Protein AF-B6TDV1-F1 (afdb_monomer)

Radius of gyration: 31.31 Å; Cα contacts (8 Å, |Δi|>4): 76; chains: 1; bounding box: 78×56×42 Å

Secondary structure (DSSP, 8-state):
-THHHHHHHHHHHHHHHHHHHHHHGGG----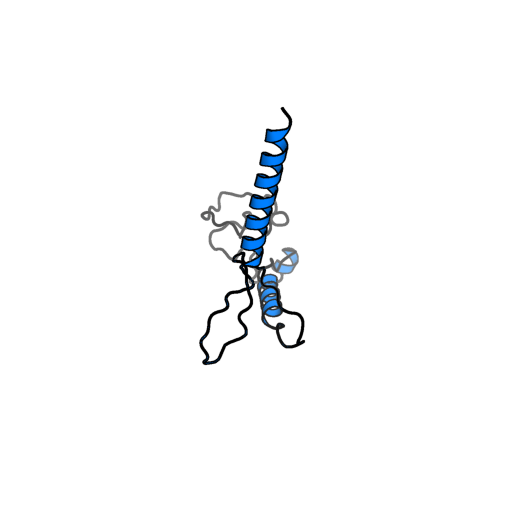------------B-SSTT-B---S-------HHHHHHHHHHHHHS-S-S-HHHHTTSTT--S--STT--TTS-TT--SPP-TT----S-GGGS-----

pLDDT: mean 71.56, std 13.95, range [44.09, 89.75]

Sequence (129 aa):
MGRLGTATTLVALAACLLYCSASSATLAYAGAAPTDLGALRPTCDGTLGQCAVGSDEEQEVGGSDAFLRRALAQRQPTNRYISYAALRADQVPCNQRGRSYYSNCASQKPANPYRRGCSAITRCARNTN

Mean predicted aligned error: 20.45 Å

Solvent-accessible surface area (backbone atoms only — not comparable to full-atom values): 8602 Å² total; per-residue (Å²): 134,72,70,62,60,60,52,52,54,51,52,51,51,51,51,50,52,53,53,51,51,60,68,51,54,82,77,63,87,79,75,92,80,92,82,82,89,76,98,79,76,80,77,56,62,94,55,92,87,54,60,78,74,76,89,77,78,98,72,89,90,64,64,64,64,57,49,50,52,52,57,51,58,71,68,45,52,78,47,89,46,65,76,67,41,61,74,40,92,87,57,55,62,47,88,55,84,69,50,40,78,38,37,57,60,74,59,91,65,84,71,48,64,87,62,66,82,38,95,46,76,93,70,40,77,75,47,31,83

Structure (mmCIF, N/CA/C/O backbone):
data_AF-B6TDV1-F1
#
_entry.id   AF-B6TDV1-F1
#
loop_
_atom_site.group_PDB
_atom_site.id
_atom_site.type_symbol
_atom_site.label_atom_id
_atom_site.label_alt_id
_atom_site.label_comp_id
_atom_site.label_asym_id
_atom_site.label_entity_id
_atom_site.label_seq_id
_atom_site.pdbx_PDB_ins_code
_atom_site.Cartn_x
_atom_site.Cartn_y
_atom_site.Cartn_z
_atom_site.occupancy
_atom_site.B_iso_or_equiv
_atom_site.auth_seq_id
_atom_site.auth_comp_id
_atom_site.auth_asym_id
_atom_site.auth_atom_id
_atom_site.pdbx_PDB_model_num
ATOM 1 N N . MET A 1 1 ? -70.041 44.509 -20.153 1.00 56.75 1 MET A N 1
ATOM 2 C CA . MET A 1 1 ? -68.814 43.699 -20.349 1.00 56.75 1 MET A CA 1
ATOM 3 C C . MET A 1 1 ? -68.365 42.912 -19.100 1.00 56.75 1 MET A C 1
ATOM 5 O O . MET A 1 1 ? -67.388 42.189 -19.188 1.00 56.75 1 MET A O 1
ATOM 9 N N . GLY A 1 2 ? -69.087 42.941 -17.965 1.00 61.50 2 GLY A N 1
ATOM 10 C CA . GLY A 1 2 ? -68.660 42.272 -16.715 1.00 61.50 2 GLY A CA 1
ATOM 11 C C . GLY A 1 2 ? -69.080 40.806 -16.507 1.00 61.50 2 GLY A C 1
ATOM 12 O O . GLY A 1 2 ? -68.737 40.228 -15.485 1.00 61.50 2 GLY A O 1
ATOM 13 N N . ARG A 1 3 ? -69.817 40.182 -17.439 1.00 63.28 3 ARG A N 1
ATOM 14 C CA . ARG A 1 3 ? -70.338 38.808 -17.257 1.00 63.28 3 ARG A CA 1
ATOM 15 C C . ARG A 1 3 ? -69.322 37.695 -17.547 1.00 63.28 3 ARG A C 1
ATOM 17 O O . ARG A 1 3 ? -69.486 36.587 -17.056 1.00 63.28 3 ARG A O 1
ATOM 24 N N . LEU A 1 4 ? -68.267 37.984 -18.313 1.00 63.62 4 LEU A N 1
ATOM 25 C CA . LEU A 1 4 ? -67.222 37.000 -18.633 1.00 63.62 4 LEU A CA 1
ATOM 26 C C . LEU A 1 4 ? -66.281 36.746 -17.442 1.00 63.62 4 LEU A C 1
ATOM 28 O O . LEU A 1 4 ? -65.815 35.626 -17.274 1.00 63.62 4 LEU A O 1
ATOM 32 N N . GLY A 1 5 ? -66.062 37.745 -16.579 1.00 72.12 5 GLY A N 1
ATOM 33 C CA . GLY A 1 5 ? -65.174 37.613 -15.417 1.00 72.12 5 GLY A CA 1
ATOM 34 C C . GLY A 1 5 ? -65.736 36.720 -14.310 1.00 72.12 5 GLY A C 1
ATOM 35 O O . GLY A 1 5 ? -64.996 35.956 -13.704 1.00 72.12 5 GLY A O 1
ATOM 36 N N . THR A 1 6 ? -67.051 36.752 -14.073 1.00 76.81 6 THR A N 1
ATOM 37 C CA . THR A 1 6 ? -67.679 35.854 -13.088 1.00 76.81 6 THR A CA 1
ATOM 38 C C . THR A 1 6 ? -67.706 34.409 -13.580 1.00 76.81 6 THR A C 1
ATOM 40 O O . THR A 1 6 ? -67.632 33.487 -12.779 1.00 76.81 6 THR A O 1
ATOM 43 N N . ALA A 1 7 ? -67.784 34.192 -14.897 1.00 77.19 7 ALA A N 1
ATOM 44 C CA . ALA A 1 7 ? -67.715 32.850 -15.466 1.00 77.19 7 ALA A CA 1
ATOM 45 C C . ALA A 1 7 ? -66.310 32.244 -15.313 1.00 77.19 7 ALA A C 1
ATOM 47 O O . ALA A 1 7 ? -66.191 31.085 -14.924 1.00 77.19 7 ALA A O 1
ATOM 48 N N . THR A 1 8 ? -65.242 33.015 -15.547 1.00 79.94 8 THR A N 1
ATOM 49 C CA . THR A 1 8 ? -63.869 32.502 -15.412 1.00 79.94 8 THR A CA 1
ATOM 50 C C . THR A 1 8 ? -63.484 32.221 -13.961 1.00 79.94 8 THR A C 1
ATOM 52 O O . THR A 1 8 ? -62.837 31.208 -13.702 1.00 79.94 8 THR A O 1
ATOM 55 N N . THR A 1 9 ? -63.916 33.045 -12.999 1.00 80.38 9 THR A N 1
ATOM 56 C CA . THR A 1 9 ? -63.659 32.783 -11.572 1.00 80.38 9 THR A CA 1
ATOM 57 C C . THR A 1 9 ? -64.425 31.567 -11.058 1.00 80.38 9 THR A C 1
ATOM 59 O O . THR A 1 9 ? -63.860 30.775 -10.304 1.00 80.38 9 THR A O 1
ATOM 62 N N . LEU A 1 10 ? -65.672 31.362 -11.502 1.00 84.31 10 LEU A N 1
ATOM 63 C CA . LEU A 1 10 ? -66.446 30.162 -11.170 1.00 84.31 10 LEU A CA 1
ATOM 64 C C . LEU A 1 10 ? -65.819 28.892 -11.761 1.00 84.31 10 LEU A C 1
ATOM 66 O O . LEU A 1 10 ? -65.723 27.886 -11.062 1.00 84.31 10 LEU A O 1
ATOM 70 N N . VAL A 1 11 ? -65.334 28.939 -13.008 1.00 87.75 11 VAL A N 1
ATOM 71 C CA . VAL A 1 11 ? -64.622 27.807 -13.629 1.00 87.75 11 VAL A CA 1
ATOM 72 C C . VAL A 1 11 ? -63.309 27.510 -12.897 1.00 87.75 11 VAL A C 1
ATOM 74 O O . VAL A 1 11 ? -63.006 26.346 -12.644 1.00 87.75 11 VAL A O 1
ATOM 77 N N . ALA A 1 12 ? -62.555 28.537 -12.493 1.00 86.88 12 ALA A N 1
ATOM 78 C CA . ALA A 1 12 ? -61.314 28.361 -11.740 1.00 86.88 12 ALA A CA 1
ATOM 79 C C . ALA A 1 12 ? -61.550 27.752 -10.343 1.00 86.88 12 ALA A C 1
ATOM 81 O O . ALA A 1 12 ? -60.819 26.848 -9.938 1.00 86.88 12 ALA A O 1
ATOM 82 N N . LEU A 1 13 ? -62.593 28.187 -9.625 1.00 89.50 13 LEU A N 1
ATOM 83 C CA . LEU A 1 13 ? -62.982 27.592 -8.339 1.00 89.50 13 LEU A CA 1
ATOM 84 C C . LEU A 1 13 ? -63.451 26.140 -8.495 1.00 89.50 13 LEU A C 1
ATOM 86 O O . LEU A 1 13 ? -63.053 25.290 -7.701 1.00 89.50 13 LEU A O 1
ATOM 90 N N . ALA A 1 14 ? -64.239 25.835 -9.530 1.00 89.75 14 ALA A N 1
ATOM 91 C CA . ALA A 1 14 ? -64.679 24.471 -9.818 1.00 89.75 14 ALA A CA 1
ATOM 92 C C . ALA A 1 14 ? -63.496 23.541 -10.144 1.00 89.75 14 ALA A C 1
ATOM 94 O O . ALA A 1 14 ? -63.430 22.426 -9.627 1.00 89.75 14 ALA A O 1
ATOM 95 N N . ALA A 1 15 ? -62.528 24.013 -10.936 1.00 88.06 15 ALA A N 1
ATOM 96 C CA . ALA A 1 15 ? -61.306 23.269 -11.230 1.00 88.06 15 ALA A CA 1
ATOM 97 C C . ALA A 1 15 ? -60.457 23.034 -9.968 1.00 88.06 15 ALA A C 1
ATOM 99 O O . ALA A 1 15 ? -59.950 21.932 -9.772 1.00 88.06 15 ALA A O 1
ATOM 100 N N . CYS A 1 16 ? -60.351 24.030 -9.082 1.00 87.81 16 CYS A N 1
ATOM 101 C CA . CYS A 1 16 ? -59.627 23.908 -7.816 1.00 87.81 16 CYS A CA 1
ATOM 102 C C . CYS A 1 16 ? -60.287 22.888 -6.867 1.00 87.81 16 CYS A C 1
ATOM 104 O O . CYS A 1 16 ? -59.6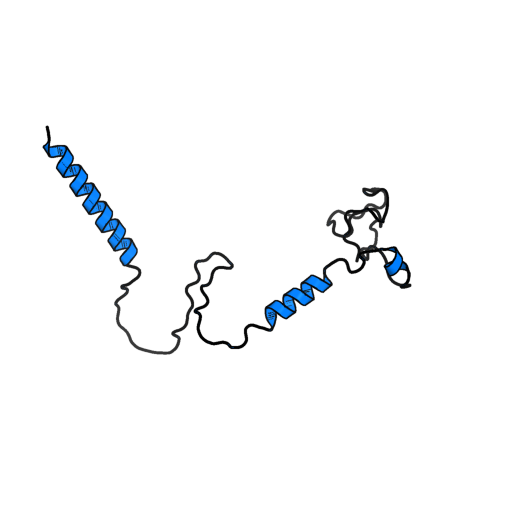02 22.053 -6.283 1.00 87.81 16 CYS A O 1
ATOM 106 N N . LEU A 1 17 ? -61.623 22.879 -6.772 1.00 84.56 17 LEU A N 1
ATOM 107 C CA . LEU A 1 17 ? -62.372 21.896 -5.975 1.00 84.56 17 LEU A CA 1
ATOM 108 C C . LEU A 1 17 ? -62.253 20.466 -6.533 1.00 84.56 17 LEU A C 1
ATOM 110 O O . LEU A 1 17 ? -62.121 19.511 -5.763 1.00 84.56 17 LEU A O 1
ATOM 114 N N . LEU A 1 18 ? -62.242 20.304 -7.860 1.00 82.94 18 LEU A N 1
ATOM 115 C CA . LEU A 1 18 ? -61.967 19.014 -8.505 1.00 82.94 18 LEU A CA 1
ATOM 116 C C . LEU A 1 18 ? -60.535 18.535 -8.230 1.00 82.94 18 LEU A C 1
ATOM 118 O O . LEU A 1 18 ? -60.324 17.362 -7.932 1.00 82.94 18 LEU A O 1
ATOM 122 N N . TYR A 1 19 ? -59.555 19.441 -8.253 1.00 81.69 19 TYR A N 1
ATOM 123 C CA . TYR A 1 19 ? -58.167 19.095 -7.943 1.00 81.69 19 TYR A CA 1
ATOM 124 C C . TYR A 1 19 ? -57.978 18.729 -6.462 1.00 81.69 19 TYR A C 1
ATOM 126 O O . TYR A 1 19 ? -57.285 17.765 -6.142 1.00 81.69 19 TYR A O 1
ATOM 134 N N . CYS A 1 20 ? -58.635 19.443 -5.542 1.00 79.69 20 CYS A N 1
ATOM 135 C CA . CYS A 1 20 ? -58.589 19.120 -4.115 1.00 79.69 20 CYS A CA 1
ATOM 136 C C . CYS A 1 20 ? -59.292 17.796 -3.790 1.00 79.69 20 CYS A C 1
ATOM 138 O O . CYS A 1 20 ? -58.766 17.022 -2.995 1.00 79.69 20 CYS A O 1
ATOM 140 N N . SER A 1 21 ? -60.430 17.493 -4.423 1.00 75.88 21 SER A N 1
ATOM 141 C CA . SER A 1 21 ? -61.114 16.206 -4.215 1.00 75.88 21 SER A CA 1
ATOM 142 C C . SER A 1 21 ? -60.322 15.018 -4.769 1.00 75.88 21 SER A C 1
ATOM 144 O O . SER A 1 21 ? -60.328 13.961 -4.144 1.00 75.88 21 SER A O 1
ATOM 146 N N . ALA A 1 22 ? -59.555 15.193 -5.853 1.00 65.56 22 ALA A N 1
ATOM 147 C CA . ALA A 1 22 ? -58.619 14.172 -6.331 1.00 65.56 22 ALA A CA 1
ATOM 148 C C . ALA A 1 22 ? -57.466 13.921 -5.339 1.00 65.56 22 ALA A C 1
ATOM 150 O O . ALA A 1 22 ? -57.079 12.774 -5.127 1.00 65.56 22 ALA A O 1
ATOM 151 N N . SER A 1 23 ? -56.970 14.968 -4.670 1.00 63.03 23 SER A N 1
ATOM 152 C CA . SER A 1 23 ? -55.954 14.840 -3.614 1.00 63.03 23 SER A CA 1
ATOM 153 C C . SER A 1 23 ? -56.503 14.222 -2.321 1.00 63.03 23 SER A C 1
ATOM 155 O O . SER A 1 23 ? -55.758 13.579 -1.591 1.00 63.03 23 SER A O 1
ATOM 157 N N . SER A 1 24 ? -57.799 14.385 -2.031 1.00 59.16 24 SER A N 1
ATOM 158 C CA . SER A 1 24 ? -58.468 13.740 -0.888 1.00 59.16 24 SER A CA 1
ATOM 159 C C . SER A 1 24 ? -58.928 12.304 -1.175 1.00 59.16 24 SER A C 1
ATOM 161 O O . SER A 1 24 ? -59.197 11.553 -0.239 1.00 59.16 24 SER A O 1
ATOM 163 N N . ALA A 1 25 ? -58.996 11.889 -2.445 1.00 53.50 25 ALA A N 1
ATOM 164 C CA . ALA A 1 25 ? -59.455 10.556 -2.842 1.00 53.50 25 ALA A CA 1
ATOM 165 C C . ALA A 1 25 ? -58.477 9.421 -2.483 1.00 53.50 25 ALA A C 1
ATOM 167 O O . ALA A 1 25 ? -58.844 8.250 -2.562 1.00 53.50 25 ALA A O 1
ATOM 168 N N . THR A 1 26 ? -57.264 9.731 -2.016 1.00 52.06 26 THR A N 1
ATOM 169 C CA . THR A 1 26 ? -56.366 8.731 -1.414 1.00 52.06 26 THR A CA 1
ATOM 170 C C . THR A 1 26 ? -56.772 8.338 0.013 1.00 52.06 26 THR A C 1
ATOM 172 O O . THR A 1 26 ? -56.254 7.354 0.532 1.00 52.06 26 THR A O 1
ATOM 175 N N . LEU A 1 27 ? -57.756 9.017 0.621 1.00 49.84 27 LEU A N 1
ATOM 176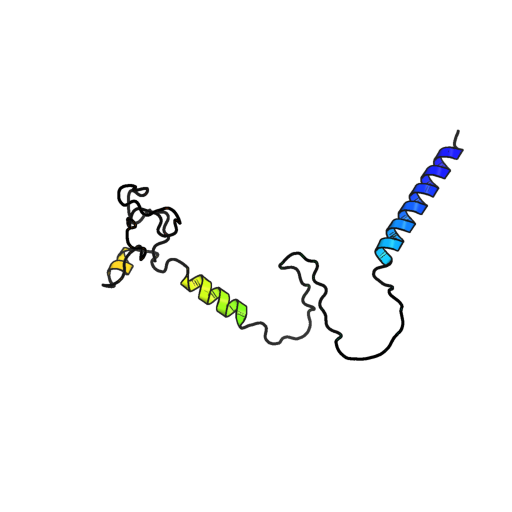 C CA . LEU A 1 27 ? -58.316 8.701 1.942 1.00 49.84 27 LEU A CA 1
ATOM 177 C C . LEU A 1 27 ? -59.769 8.183 1.893 1.00 49.84 27 LEU A C 1
ATOM 179 O O . LEU A 1 27 ? -60.542 8.442 2.805 1.00 49.84 27 LEU A O 1
ATOM 183 N N . ALA A 1 28 ? -60.195 7.455 0.856 1.00 46.88 28 ALA A N 1
ATOM 184 C CA . ALA A 1 28 ? -61.517 6.809 0.889 1.00 46.88 28 ALA A CA 1
ATOM 185 C C . ALA A 1 28 ? -61.671 5.660 -0.122 1.00 46.88 28 ALA A C 1
ATOM 187 O O . ALA A 1 28 ? -62.615 5.653 -0.910 1.00 46.88 28 ALA A O 1
ATOM 188 N N . TYR A 1 29 ? -60.797 4.647 -0.097 1.00 45.84 29 TYR A N 1
ATOM 189 C CA . TYR A 1 29 ? -61.175 3.345 -0.664 1.00 45.84 29 TYR A CA 1
ATOM 190 C C . TYR A 1 29 ? -62.033 2.596 0.363 1.00 45.84 29 TYR A C 1
ATOM 192 O O . TYR A 1 29 ? -61.572 1.747 1.122 1.00 45.84 29 TYR A O 1
ATOM 200 N N . ALA A 1 30 ? -63.301 3.001 0.424 1.00 44.09 30 ALA A N 1
ATOM 201 C CA . ALA A 1 30 ? -64.382 2.200 0.962 1.00 44.09 30 ALA A CA 1
ATOM 202 C C . ALA A 1 30 ? -64.611 1.023 0.008 1.00 44.09 30 ALA A C 1
ATOM 204 O O . ALA A 1 30 ? -64.828 1.228 -1.184 1.00 44.09 30 ALA A O 1
ATOM 205 N N . GLY A 1 31 ? -64.578 -0.207 0.513 1.00 46.34 31 GLY A N 1
ATOM 206 C CA . GLY A 1 31 ? -64.862 -1.358 -0.337 1.00 46.34 31 GLY A CA 1
ATOM 207 C C . GLY A 1 31 ? -64.593 -2.692 0.330 1.00 46.34 31 GLY A C 1
ATOM 208 O O . GLY A 1 31 ? -63.620 -3.353 0.009 1.00 46.34 31 GLY A O 1
ATOM 209 N N . ALA A 1 32 ? -65.461 -3.039 1.278 1.00 48.53 32 ALA A N 1
ATOM 210 C CA . ALA A 1 32 ? -65.995 -4.382 1.498 1.00 48.53 32 ALA A CA 1
ATOM 211 C C . ALA A 1 32 ? -65.150 -5.594 1.039 1.00 48.53 32 ALA A C 1
ATOM 213 O O . ALA A 1 32 ? -65.190 -5.963 -0.129 1.00 48.53 32 ALA A O 1
ATOM 214 N N . ALA A 1 33 ? -64.519 -6.289 1.988 1.00 47.59 33 ALA A N 1
ATOM 215 C CA . ALA A 1 33 ? -64.685 -7.734 2.220 1.00 47.59 33 ALA A CA 1
ATOM 216 C C . ALA A 1 33 ? -63.709 -8.191 3.328 1.00 47.59 33 ALA A C 1
ATOM 218 O O . ALA A 1 33 ? -62.549 -7.781 3.315 1.00 47.59 33 ALA A O 1
ATOM 219 N N . PRO A 1 34 ? -64.156 -8.995 4.309 1.00 47.16 34 PRO A N 1
ATOM 220 C CA . PRO A 1 34 ? -63.352 -9.386 5.462 1.00 47.16 34 PRO A CA 1
ATOM 221 C C . PRO A 1 34 ? -62.576 -10.670 5.162 1.00 47.16 34 PRO A C 1
ATOM 223 O O . PRO A 1 34 ? -63.180 -11.590 4.630 1.00 47.16 34 PRO A O 1
ATOM 226 N N . THR A 1 35 ? -61.291 -10.731 5.532 1.00 52.09 35 THR A N 1
ATOM 227 C CA . THR A 1 35 ? -60.566 -11.920 6.042 1.00 52.09 35 THR A CA 1
ATOM 228 C C . THR A 1 35 ? -59.051 -11.684 6.002 1.00 52.09 35 THR A C 1
ATOM 230 O O . THR A 1 35 ? -58.513 -11.293 4.973 1.00 52.09 35 THR A O 1
ATOM 233 N N . ASP A 1 36 ? -58.401 -11.999 7.123 1.00 49.09 36 ASP A N 1
ATOM 234 C CA . ASP A 1 36 ? -57.017 -12.477 7.248 1.00 49.09 36 ASP A CA 1
ATOM 235 C C . ASP A 1 36 ? -55.811 -11.514 7.118 1.00 49.09 36 ASP A C 1
ATOM 237 O O . ASP A 1 36 ? -55.391 -11.098 6.046 1.00 49.09 36 ASP A O 1
ATOM 241 N N . LEU A 1 37 ? -55.195 -11.276 8.290 1.00 44.84 37 LEU A N 1
ATOM 242 C CA . LEU A 1 37 ? -53.748 -11.218 8.573 1.00 44.84 37 LEU A CA 1
ATOM 243 C C . LEU A 1 37 ? -52.854 -10.350 7.659 1.00 44.84 37 LEU A C 1
ATOM 245 O O . LEU A 1 37 ? -52.371 -10.802 6.626 1.00 44.84 37 LEU A O 1
ATOM 249 N N . GLY A 1 38 ? -52.471 -9.153 8.130 1.00 48.31 38 GLY A N 1
ATOM 250 C CA . GLY A 1 38 ? -51.294 -8.461 7.567 1.00 48.31 38 GLY A CA 1
ATOM 251 C C . GLY A 1 38 ? -51.199 -6.941 7.727 1.00 48.31 38 GLY A C 1
ATOM 252 O O . GLY A 1 38 ? -50.469 -6.305 6.968 1.00 48.31 38 GLY A O 1
ATOM 253 N N . ALA A 1 39 ? -51.926 -6.331 8.667 1.00 47.94 39 ALA A N 1
ATOM 254 C CA . ALA A 1 39 ? -51.944 -4.880 8.859 1.00 47.94 39 ALA A CA 1
ATOM 255 C C . ALA A 1 39 ? -50.663 -4.349 9.534 1.00 47.94 39 ALA A C 1
ATOM 257 O O . ALA A 1 39 ? -50.678 -4.042 10.716 1.00 47.94 39 ALA A O 1
ATOM 258 N N . LEU A 1 40 ? -49.567 -4.238 8.779 1.00 55.00 40 LEU A N 1
ATOM 259 C CA . LEU A 1 40 ? -48.446 -3.317 9.030 1.00 55.00 40 LEU A CA 1
ATOM 260 C C . LEU A 1 40 ? -47.555 -3.291 7.779 1.00 55.00 40 LEU A C 1
ATOM 262 O O . LEU A 1 40 ? -46.541 -3.980 7.688 1.00 55.00 40 LEU A O 1
ATOM 266 N N . ARG A 1 41 ? -47.957 -2.521 6.762 1.00 61.97 41 ARG A N 1
ATOM 267 C CA . ARG A 1 41 ? -47.111 -2.259 5.590 1.00 61.97 41 ARG A CA 1
ATOM 268 C C . ARG A 1 41 ? -46.765 -0.767 5.571 1.00 61.97 41 ARG A C 1
ATOM 270 O O . ARG A 1 41 ? -47.652 0.030 5.272 1.00 61.97 41 ARG A O 1
ATOM 277 N N . PRO A 1 42 ? -45.528 -0.370 5.925 1.00 60.62 42 PRO A N 1
ATOM 278 C CA . PRO A 1 42 ? -45.125 1.031 5.890 1.00 60.62 42 PRO A CA 1
ATOM 279 C C . PRO A 1 42 ? -45.198 1.558 4.452 1.00 60.62 42 PRO A C 1
ATOM 281 O O . PRO A 1 42 ? -44.720 0.920 3.511 1.00 60.62 42 PRO A O 1
ATOM 284 N N . THR A 1 43 ? -45.831 2.717 4.287 1.00 63.44 43 THR A N 1
ATOM 285 C CA . THR A 1 43 ? -45.903 3.463 3.028 1.00 63.44 43 THR A CA 1
ATOM 286 C C . THR A 1 43 ? -44.527 4.062 2.739 1.00 63.44 43 THR A C 1
ATOM 288 O O . THR A 1 43 ? -44.127 5.038 3.370 1.00 63.44 43 THR A O 1
ATOM 291 N N . CYS A 1 44 ? -43.777 3.458 1.821 1.00 66.94 44 CYS A N 1
ATOM 292 C CA . CYS A 1 44 ? -42.535 4.029 1.308 1.00 66.94 44 CYS A CA 1
ATOM 293 C C . CYS A 1 44 ? -42.795 4.574 -0.098 1.00 66.94 44 CYS A C 1
ATOM 295 O O . CYS A 1 44 ? -43.081 3.799 -1.014 1.00 66.94 44 CYS A O 1
ATOM 297 N N . ASP A 1 45 ? -42.680 5.891 -0.272 1.00 71.81 45 ASP A N 1
ATOM 298 C CA . ASP A 1 45 ? -42.603 6.504 -1.597 1.00 71.81 45 ASP A CA 1
ATOM 299 C C . ASP A 1 45 ? -41.272 6.085 -2.229 1.00 71.81 45 ASP A C 1
ATOM 301 O O . ASP A 1 45 ? -40.234 6.138 -1.574 1.00 71.81 45 ASP A O 1
ATOM 305 N N . GLY A 1 46 ? -41.302 5.605 -3.477 1.00 66.00 46 GLY A N 1
ATOM 306 C CA . GLY A 1 46 ? -40.251 4.822 -4.156 1.00 66.00 46 GLY A CA 1
ATOM 307 C C . GLY A 1 46 ? -38.847 5.438 -4.316 1.00 66.00 46 GLY A C 1
ATOM 308 O O . GLY A 1 46 ? -38.067 4.964 -5.140 1.00 66.00 46 GLY A O 1
ATOM 309 N N . THR A 1 47 ? -38.487 6.466 -3.553 1.00 68.12 47 THR A N 1
ATOM 310 C CA . THR A 1 47 ? -37.118 6.953 -3.384 1.00 68.12 47 THR A CA 1
ATOM 311 C C . THR A 1 47 ? -36.404 6.162 -2.287 1.00 68.12 47 THR A C 1
ATOM 313 O O . THR A 1 47 ? -36.809 6.183 -1.122 1.00 68.12 47 THR A O 1
ATOM 316 N N . LEU A 1 48 ? -35.320 5.466 -2.648 1.00 68.06 48 LEU A N 1
ATOM 317 C CA . LEU A 1 48 ? -34.484 4.726 -1.698 1.00 68.06 48 LEU A CA 1
ATOM 318 C C . LEU A 1 48 ? -34.042 5.644 -0.545 1.00 68.06 48 LEU A C 1
ATOM 320 O O . LEU A 1 48 ? -33.316 6.609 -0.770 1.00 68.06 48 LEU A O 1
ATOM 324 N N . GLY A 1 49 ? -34.461 5.316 0.679 1.00 68.19 49 GLY A N 1
ATOM 325 C CA . GLY A 1 49 ? -34.018 5.989 1.905 1.00 68.19 49 GLY A CA 1
ATOM 326 C C . GLY A 1 49 ? -35.083 6.776 2.671 1.00 68.19 49 GLY A C 1
ATOM 327 O O . GLY A 1 49 ? -34.773 7.233 3.765 1.00 68.19 49 GLY A O 1
ATOM 328 N N . GLN A 1 50 ? -36.317 6.892 2.167 1.00 64.88 50 GLN A N 1
ATOM 329 C CA . GLN A 1 50 ? -37.378 7.674 2.818 1.00 64.88 50 GLN A CA 1
ATOM 330 C C . GLN A 1 50 ? -38.604 6.807 3.160 1.00 64.88 50 GLN A C 1
ATOM 332 O O . GLN A 1 50 ? -39.666 6.935 2.562 1.00 64.88 50 GLN A O 1
ATOM 337 N N . CYS A 1 51 ? -38.461 5.903 4.130 1.00 71.56 51 CYS A N 1
ATOM 338 C CA . CYS A 1 51 ? -39.612 5.282 4.793 1.00 71.56 51 CYS A CA 1
ATOM 339 C C . CYS A 1 51 ? -39.780 5.956 6.156 1.00 71.56 51 CYS A C 1
ATOM 341 O O . CYS A 1 51 ? -38.842 5.959 6.955 1.00 71.56 51 CYS A O 1
ATOM 343 N N . ALA A 1 52 ? -40.954 6.530 6.423 1.00 64.00 52 ALA A N 1
ATOM 344 C CA . ALA A 1 52 ? -41.281 7.062 7.740 1.00 64.00 52 ALA A CA 1
ATOM 345 C C . ALA A 1 52 ? -41.410 5.890 8.724 1.00 64.00 52 ALA A C 1
ATOM 347 O O . ALA A 1 52 ? -42.398 5.157 8.714 1.00 64.00 52 ALA A O 1
ATOM 348 N N . VAL A 1 53 ? -40.373 5.676 9.533 1.00 66.62 53 VAL A N 1
ATOM 349 C CA . VAL A 1 53 ? -40.423 4.767 10.678 1.00 66.62 53 VAL A CA 1
ATOM 350 C C . VAL A 1 53 ? -41.292 5.454 11.724 1.00 66.62 53 VAL A C 1
ATOM 352 O O . VAL A 1 53 ? -40.910 6.500 12.247 1.00 66.62 53 VAL A O 1
ATOM 355 N N . GLY A 1 54 ? -42.486 4.908 11.959 1.00 57.66 54 GLY A N 1
ATOM 356 C CA . GLY A 1 54 ? -43.355 5.344 13.045 1.00 57.66 54 GLY A CA 1
ATOM 357 C C . GLY A 1 54 ? -42.592 5.245 14.359 1.00 57.66 54 GLY A C 1
ATOM 358 O O . GLY A 1 54 ? -42.088 4.180 14.707 1.00 57.66 54 GLY A O 1
ATOM 359 N N . SER A 1 55 ? -42.446 6.384 15.028 1.00 53.62 55 SER A N 1
ATOM 360 C CA . SER A 1 55 ? -41.975 6.476 16.400 1.00 53.62 55 SER A CA 1
ATOM 361 C C . SER A 1 55 ? -43.018 5.822 17.285 1.00 53.62 55 SER A C 1
ATOM 363 O O . SER A 1 55 ? -44.122 6.344 17.344 1.00 53.62 55 SER A O 1
ATOM 365 N N . ASP A 1 56 ? -42.687 4.670 17.846 1.00 53.16 56 ASP A N 1
ATOM 366 C CA . ASP A 1 56 ? -43.060 4.153 19.163 1.00 53.16 56 ASP A CA 1
ATOM 367 C C . ASP A 1 56 ? -42.503 2.718 19.185 1.00 53.16 56 ASP A C 1
ATOM 369 O O . ASP A 1 56 ? -42.627 2.001 18.198 1.00 53.16 56 ASP A O 1
ATOM 373 N N . GLU A 1 57 ? -41.851 2.322 20.277 1.00 51.75 57 GLU A N 1
ATOM 374 C CA . GLU A 1 57 ? -41.151 1.037 20.498 1.00 51.75 57 GLU A CA 1
ATOM 375 C C . GLU A 1 57 ? -39.627 1.054 20.264 1.00 51.75 57 GLU A C 1
ATOM 377 O O . GLU A 1 57 ? -39.053 0.744 19.219 1.00 51.75 57 GLU A O 1
ATOM 382 N N . GLU A 1 58 ? -38.962 1.416 21.358 1.00 46.25 58 GLU A N 1
ATOM 383 C CA . GLU A 1 58 ? -37.550 1.267 21.666 1.00 46.25 58 GLU A CA 1
ATOM 384 C C . GLU A 1 58 ? -37.136 -0.219 21.654 1.00 46.25 58 GLU A C 1
ATOM 386 O O . GLU A 1 58 ? -36.939 -0.815 22.708 1.00 46.25 58 GLU A O 1
ATOM 391 N N . GLN A 1 59 ? -36.981 -0.865 20.494 1.00 46.81 59 GLN A N 1
ATOM 392 C CA . GLN A 1 59 ? -36.376 -2.202 20.477 1.00 46.81 59 GLN A CA 1
ATOM 393 C C . GLN A 1 59 ? -35.682 -2.543 19.147 1.00 46.81 59 GLN A C 1
ATOM 395 O O . GLN A 1 59 ? -36.293 -2.709 18.100 1.00 46.81 59 GLN A O 1
ATOM 400 N N . GLU A 1 60 ? -34.357 -2.698 19.223 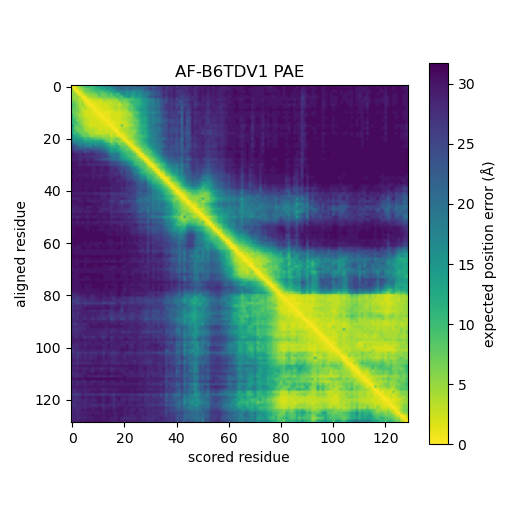1.00 50.84 60 GLU A N 1
ATOM 401 C CA . GLU A 1 60 ? -33.608 -3.656 18.395 1.00 50.84 60 GLU A CA 1
ATOM 402 C C . GLU A 1 60 ? -33.367 -3.347 16.897 1.00 50.84 60 GLU A C 1
ATOM 404 O O . GLU A 1 60 ? -33.270 -4.248 16.070 1.00 50.84 60 GLU A O 1
ATOM 409 N N . VAL A 1 61 ? -33.100 -2.087 16.529 1.00 51.19 61 VAL A N 1
ATOM 410 C CA . VAL A 1 61 ? -32.467 -1.744 15.227 1.00 51.19 61 VAL A CA 1
ATOM 411 C C . VAL A 1 61 ? -31.024 -1.264 15.447 1.00 51.19 61 VAL A C 1
ATOM 413 O O . VAL A 1 61 ? -30.633 -0.164 15.073 1.00 51.19 61 VAL A O 1
ATOM 416 N N . GLY A 1 62 ? -30.214 -2.072 16.143 1.00 50.56 62 GLY A N 1
ATOM 417 C CA . GLY A 1 62 ? -28.856 -1.691 16.578 1.00 50.56 62 GLY A CA 1
ATOM 418 C C . GLY A 1 62 ? -27.696 -2.493 15.973 1.00 50.56 62 GLY A C 1
ATOM 419 O O . GLY A 1 62 ? -26.536 -2.140 16.176 1.00 50.56 62 GLY A O 1
ATOM 420 N N . GLY A 1 63 ? -27.971 -3.578 15.241 1.00 59.59 63 GLY A N 1
ATOM 421 C CA . GLY A 1 63 ? -26.927 -4.499 14.765 1.00 59.59 63 GLY A CA 1
ATOM 422 C C . GLY A 1 63 ? -26.324 -4.143 13.402 1.00 59.59 63 GLY A C 1
ATOM 423 O O . GLY A 1 63 ? -25.115 -4.278 13.196 1.00 59.59 63 GLY A O 1
ATOM 424 N N . SER A 1 64 ? -27.146 -3.673 12.462 1.00 67.50 64 SER A N 1
ATOM 425 C CA . SER A 1 64 ? -26.735 -3.470 11.067 1.00 67.50 64 SER A CA 1
ATOM 426 C C . SER A 1 64 ? -25.890 -2.210 10.875 1.00 67.50 64 SER A C 1
ATOM 428 O O . SER A 1 64 ? -24.861 -2.282 10.212 1.00 67.50 64 SER A O 1
ATOM 430 N N . ASP A 1 65 ? -26.241 -1.080 11.497 1.00 72.62 65 ASP A N 1
ATOM 431 C CA . ASP A 1 65 ? -25.4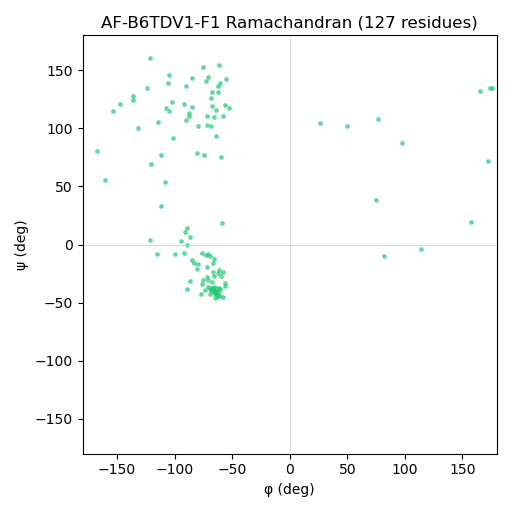52 0.157 11.383 1.00 72.62 65 ASP A CA 1
ATOM 432 C C . ASP A 1 65 ? -24.076 0.016 12.059 1.00 72.62 65 ASP A C 1
ATOM 434 O O . ASP A 1 65 ? -23.048 0.403 11.501 1.00 72.62 65 ASP A O 1
ATOM 438 N N . ALA A 1 66 ? -24.012 -0.653 13.216 1.00 75.75 66 ALA A N 1
ATOM 439 C CA . ALA A 1 66 ? -22.745 -0.988 13.867 1.00 75.75 66 ALA A CA 1
ATOM 440 C C . ALA A 1 66 ? -21.868 -1.904 12.990 1.00 75.75 66 ALA A C 1
ATOM 442 O O . ALA A 1 66 ? -20.653 -1.693 12.884 1.00 75.75 66 ALA A O 1
ATOM 443 N N . PHE A 1 67 ? -22.477 -2.891 12.321 1.00 77.06 67 PHE A N 1
ATOM 444 C CA . PHE A 1 67 ? -21.789 -3.757 11.363 1.00 77.06 67 PHE A CA 1
ATOM 445 C C . PHE A 1 67 ? -21.292 -2.977 10.137 1.00 77.06 67 PHE A C 1
ATOM 447 O O . PHE A 1 67 ? -20.125 -3.112 9.764 1.00 77.06 67 PHE A O 1
ATOM 454 N N . LEU A 1 68 ? -22.124 -2.111 9.549 1.00 78.88 68 LEU A N 1
ATOM 455 C CA . LEU A 1 68 ? -21.762 -1.277 8.400 1.00 78.88 68 LEU A CA 1
ATOM 456 C C . LEU A 1 68 ? -20.634 -0.299 8.745 1.00 78.88 68 LEU A C 1
ATOM 458 O O . LEU A 1 68 ? -19.660 -0.213 7.998 1.00 78.88 68 LEU A O 1
ATOM 462 N N . ARG A 1 69 ? -20.687 0.378 9.898 1.00 76.69 69 ARG A N 1
ATOM 463 C CA . ARG A 1 69 ? -19.607 1.268 10.361 1.00 76.69 69 ARG A CA 1
ATOM 464 C C . ARG A 1 69 ? -18.293 0.521 10.554 1.00 76.69 69 ARG A C 1
ATOM 466 O O . ARG A 1 69 ? -17.256 1.001 10.102 1.00 76.69 69 ARG A O 1
ATOM 473 N N . ARG A 1 70 ? -18.321 -0.669 11.167 1.00 74.44 70 ARG A N 1
ATOM 474 C CA . ARG A 1 70 ? -17.129 -1.519 11.318 1.00 74.44 70 ARG A CA 1
ATOM 475 C C . ARG A 1 70 ? -16.579 -1.964 9.960 1.00 74.44 70 ARG A C 1
ATOM 477 O O . ARG A 1 70 ? -15.375 -1.868 9.739 1.00 74.44 70 ARG A O 1
ATOM 484 N N . ALA A 1 71 ? -17.445 -2.393 9.045 1.00 74.75 71 ALA A N 1
ATOM 485 C CA . ALA A 1 71 ? -17.057 -2.806 7.699 1.00 74.75 71 ALA A CA 1
ATOM 486 C C . ALA A 1 71 ? -16.462 -1.646 6.877 1.00 74.75 71 ALA A C 1
ATOM 488 O O . ALA A 1 71 ? -15.505 -1.840 6.130 1.00 74.75 71 ALA A O 1
ATOM 489 N N . LEU A 1 72 ? -16.984 -0.425 7.028 1.00 72.38 72 LEU A N 1
ATOM 490 C CA . LEU A 1 72 ? -16.448 0.772 6.374 1.00 72.38 72 LEU A CA 1
ATOM 491 C C . LEU A 1 72 ? -15.129 1.235 7.003 1.00 72.38 72 LEU A C 1
ATOM 493 O O . LEU A 1 72 ? -14.216 1.609 6.270 1.00 72.38 72 LEU A O 1
ATOM 497 N N . ALA A 1 73 ? -14.994 1.160 8.329 1.00 67.50 73 ALA A N 1
ATOM 498 C CA . ALA A 1 73 ? -13.746 1.469 9.027 1.00 67.50 73 ALA A CA 1
ATOM 499 C C . ALA A 1 73 ? -12.605 0.536 8.589 1.00 67.50 73 ALA A C 1
ATOM 501 O O . ALA A 1 73 ? -11.483 0.991 8.393 1.00 67.50 73 ALA A O 1
ATOM 502 N N . GLN A 1 74 ? -12.898 -0.744 8.343 1.00 64.75 74 GLN A N 1
ATOM 503 C CA . GLN A 1 74 ? -11.928 -1.698 7.788 1.00 64.75 74 GLN A CA 1
ATOM 504 C C . GLN A 1 74 ? -11.513 -1.385 6.341 1.00 64.75 74 GLN A C 1
ATOM 506 O O . GLN A 1 74 ? -10.438 -1.799 5.918 1.00 64.75 74 GLN A O 1
ATOM 511 N N . ARG A 1 75 ? -12.343 -0.665 5.571 1.00 61.50 75 ARG A N 1
ATOM 512 C CA . ARG A 1 75 ? -12.023 -0.236 4.195 1.00 61.50 75 ARG A CA 1
ATOM 513 C C . ARG A 1 75 ? -11.227 1.065 4.134 1.00 61.50 75 ARG A C 1
ATOM 515 O O . ARG A 1 75 ? -10.736 1.413 3.059 1.00 61.50 75 ARG A O 1
ATOM 522 N N . GLN A 1 76 ? -11.132 1.812 5.233 1.00 63.50 76 GLN A N 1
ATOM 523 C CA . GLN A 1 76 ? -10.290 3.002 5.272 1.00 63.50 76 GLN A CA 1
ATOM 524 C C . GLN A 1 76 ? -8.814 2.588 5.269 1.00 63.50 76 GLN A C 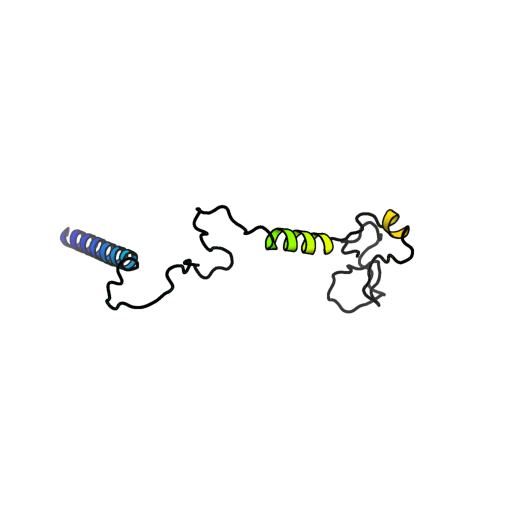1
ATOM 526 O O . GLN A 1 76 ? -8.468 1.574 5.875 1.00 63.50 76 GLN A O 1
ATOM 531 N N . PRO A 1 77 ? -7.935 3.356 4.599 1.00 64.94 77 PRO A N 1
ATOM 532 C CA . PRO A 1 77 ? -6.513 3.048 4.549 1.00 64.94 77 PRO A CA 1
ATOM 533 C C . PRO A 1 77 ? -5.965 2.998 5.977 1.00 64.94 77 PRO A C 1
ATOM 535 O O . PRO A 1 77 ? -5.881 4.022 6.660 1.00 64.94 77 PRO A O 1
ATOM 538 N N . THR A 1 78 ? -5.600 1.799 6.433 1.00 61.78 78 THR A N 1
ATOM 539 C CA . THR A 1 78 ? -5.196 1.551 7.828 1.00 61.78 78 THR A CA 1
ATOM 540 C C . THR A 1 78 ? -3.878 2.246 8.182 1.00 61.78 78 THR A C 1
ATOM 542 O O . THR A 1 78 ? -3.560 2.468 9.350 1.00 61.78 78 THR A O 1
ATOM 545 N N . ASN A 1 79 ? -3.136 2.674 7.160 1.00 64.81 79 ASN A N 1
ATOM 546 C CA . ASN A 1 79 ? -1.791 3.206 7.267 1.00 64.81 79 ASN A CA 1
ATOM 547 C C . ASN A 1 79 ? -1.742 4.703 6.928 1.00 64.81 79 ASN A C 1
ATOM 549 O O . ASN A 1 79 ? -1.267 5.126 5.870 1.00 64.81 79 ASN A O 1
ATOM 553 N N . ARG A 1 80 ? -2.186 5.546 7.873 1.00 68.44 80 ARG A N 1
ATOM 554 C CA . ARG A 1 80 ? -2.069 7.018 7.770 1.00 68.44 80 ARG A CA 1
ATOM 555 C C . ARG A 1 80 ? -0.619 7.489 7.616 1.00 68.44 80 ARG A C 1
ATOM 557 O O . ARG A 1 80 ? -0.383 8.558 7.054 1.00 68.44 80 ARG A O 1
ATOM 564 N N . TYR A 1 81 ? 0.353 6.693 8.058 1.00 82.31 81 TYR A N 1
ATOM 565 C CA . TYR A 1 81 ? 1.779 6.953 7.877 1.00 82.31 81 TYR A CA 1
ATOM 566 C C . TYR A 1 81 ? 2.496 5.673 7.456 1.00 82.31 81 TYR A C 1
ATOM 568 O O . TYR A 1 81 ? 2.457 4.664 8.155 1.00 82.31 81 TYR A O 1
ATOM 576 N N . ILE A 1 82 ? 3.190 5.739 6.321 1.00 82.31 82 ILE A N 1
ATOM 577 C CA . ILE A 1 82 ? 3.942 4.603 5.769 1.00 82.31 82 ILE A CA 1
ATOM 578 C C . ILE A 1 82 ? 5.118 4.224 6.683 1.00 82.31 82 ILE A C 1
ATOM 580 O O . ILE A 1 82 ? 5.505 3.064 6.727 1.00 82.31 82 ILE A O 1
ATOM 584 N N . SER A 1 83 ? 5.652 5.177 7.453 1.00 87.06 83 SER A N 1
ATOM 585 C CA . SER A 1 83 ? 6.754 4.945 8.395 1.00 87.06 83 SER A CA 1
ATOM 586 C C . SER A 1 83 ? 6.425 3.881 9.443 1.00 87.06 83 SER A C 1
ATOM 588 O O . SER A 1 83 ? 7.236 2.994 9.675 1.00 87.06 83 SER A O 1
ATOM 590 N N . TYR A 1 84 ? 5.233 3.929 10.042 1.00 86.75 84 TYR A N 1
ATOM 591 C CA . TYR A 1 84 ? 4.807 2.915 11.011 1.00 86.75 84 TYR A CA 1
ATOM 592 C C . TYR A 1 84 ? 4.397 1.607 10.334 1.00 86.75 84 TYR A C 1
ATOM 594 O O . TYR A 1 84 ? 4.643 0.533 10.874 1.00 86.75 84 TYR A O 1
ATOM 602 N N . ALA A 1 85 ? 3.815 1.692 9.135 1.00 84.06 85 ALA A N 1
ATOM 603 C CA . ALA A 1 85 ? 3.453 0.525 8.337 1.00 84.06 85 ALA A CA 1
ATOM 604 C C . ALA A 1 85 ? 4.687 -0.329 7.989 1.00 84.06 85 ALA A C 1
ATOM 606 O O . ALA A 1 85 ? 4.629 -1.550 8.073 1.00 84.06 85 ALA A O 1
ATOM 607 N N . ALA A 1 86 ? 5.820 0.315 7.693 1.00 86.62 86 ALA A N 1
ATOM 608 C CA . ALA A 1 86 ? 7.085 -0.338 7.357 1.00 86.62 86 ALA A CA 1
ATOM 609 C C . ALA A 1 86 ? 7.722 -1.136 8.513 1.00 86.62 86 ALA A C 1
ATOM 611 O O . ALA A 1 86 ? 8.641 -1.912 8.269 1.00 86.62 86 ALA A O 1
ATOM 612 N N . LEU A 1 87 ? 7.249 -0.975 9.757 1.00 89.69 87 LEU A N 1
ATOM 613 C CA . LEU A 1 87 ? 7.693 -1.802 10.889 1.00 89.69 87 LEU A CA 1
ATOM 614 C C . LEU A 1 87 ? 7.152 -3.238 10.808 1.00 89.69 87 LEU A C 1
ATOM 616 O O . LEU A 1 87 ? 7.681 -4.133 11.463 1.00 89.69 87 LEU A O 1
ATOM 620 N N . ARG A 1 88 ? 6.090 -3.466 10.028 1.00 88.31 88 ARG A N 1
ATOM 621 C CA . ARG A 1 88 ? 5.524 -4.795 9.783 1.00 88.31 88 ARG A CA 1
ATOM 622 C C . ARG A 1 88 ? 6.171 -5.377 8.531 1.00 88.31 88 ARG A C 1
ATOM 624 O O . ARG A 1 88 ? 6.037 -4.797 7.457 1.00 88.31 88 ARG A O 1
ATOM 631 N N . ALA A 1 89 ? 6.824 -6.531 8.666 1.00 89.44 89 ALA A N 1
ATOM 632 C CA . ALA A 1 89 ? 7.584 -7.159 7.581 1.00 89.44 89 ALA A CA 1
ATOM 633 C C . ALA A 1 89 ? 6.748 -7.406 6.308 1.00 89.44 89 ALA A C 1
ATOM 635 O O . ALA A 1 89 ? 7.244 -7.215 5.201 1.00 89.44 89 ALA A O 1
ATOM 636 N N . ASP A 1 90 ? 5.468 -7.753 6.465 1.00 88.25 90 ASP A N 1
ATOM 637 C CA . ASP A 1 90 ? 4.587 -8.141 5.354 1.00 88.25 90 ASP A CA 1
ATOM 638 C C . ASP A 1 90 ? 3.741 -6.987 4.785 1.00 88.25 90 ASP A C 1
ATOM 640 O O . ASP A 1 90 ? 2.896 -7.191 3.909 1.00 88.25 90 ASP A O 1
ATOM 644 N N . GLN A 1 91 ? 3.918 -5.759 5.282 1.00 85.69 91 GLN A N 1
ATOM 645 C CA . GLN A 1 91 ? 3.063 -4.639 4.901 1.00 85.69 91 GLN A CA 1
ATOM 646 C C . GLN A 1 91 ? 3.584 -3.940 3.644 1.00 85.69 91 GLN A C 1
ATOM 648 O O . GLN A 1 91 ? 4.599 -3.244 3.660 1.00 85.69 91 GLN A O 1
ATOM 653 N N . VAL A 1 92 ? 2.823 -4.046 2.555 1.00 85.81 92 VAL A N 1
ATOM 654 C CA . VAL A 1 92 ? 3.098 -3.316 1.311 1.00 85.81 92 VAL A CA 1
ATOM 655 C C . VAL A 1 92 ? 2.125 -2.137 1.139 1.00 85.81 92 VAL A C 1
ATOM 657 O O . VAL A 1 92 ? 0.956 -2.247 1.513 1.00 85.81 92 VAL A O 1
ATOM 660 N N . PRO A 1 93 ? 2.548 -0.998 0.549 1.00 84.00 93 PRO A N 1
ATOM 661 C CA . PRO A 1 93 ? 1.657 0.149 0.326 1.00 84.00 93 PRO A CA 1
ATOM 662 C C . PRO A 1 93 ? 0.475 -0.144 -0.610 1.00 84.00 93 PRO A C 1
ATOM 664 O O . PRO A 1 93 ? -0.536 0.550 -0.565 1.00 84.00 93 PRO A O 1
ATOM 667 N N . CYS A 1 94 ? 0.598 -1.140 -1.487 1.00 84.06 94 CYS A N 1
ATOM 668 C CA . CYS A 1 94 ? -0.447 -1.548 -2.417 1.00 84.06 94 CYS A CA 1
ATOM 669 C C . CYS A 1 94 ? -0.366 -3.062 -2.652 1.00 84.06 94 CYS A C 1
ATOM 671 O O . CYS A 1 94 ? 0.640 -3.559 -3.147 1.00 84.06 94 CYS A O 1
ATOM 673 N N . ASN A 1 95 ? -1.443 -3.784 -2.342 1.00 83.75 95 ASN A N 1
ATOM 674 C CA . ASN A 1 95 ? -1.551 -5.251 -2.459 1.00 83.75 95 ASN A CA 1
ATOM 675 C C . ASN A 1 95 ? -1.993 -5.666 -3.873 1.00 83.75 95 ASN A C 1
ATOM 677 O O . ASN A 1 95 ? -2.262 -6.839 -4.122 1.00 83.75 95 ASN A O 1
ATOM 681 N N . GLN A 1 96 ? -2.093 -4.719 -4.812 1.00 86.38 96 GLN A N 1
ATOM 682 C CA . GLN A 1 96 ? -2.401 -5.017 -6.207 1.00 86.38 96 GLN A CA 1
ATOM 683 C C . GLN A 1 96 ? -1.117 -5.324 -6.976 1.00 86.38 96 GLN A C 1
ATOM 685 O O . GLN A 1 96 ? -0.293 -4.442 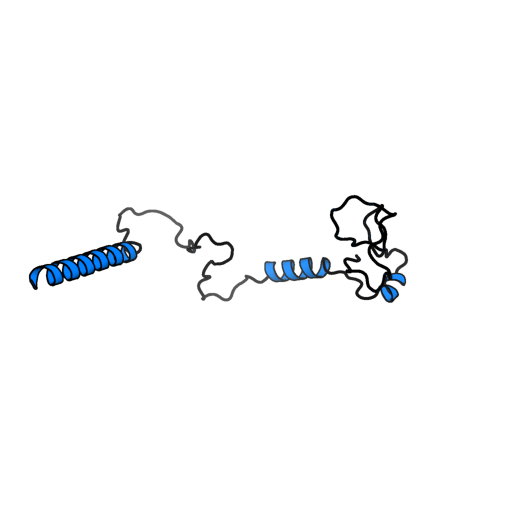-7.227 1.00 86.38 96 GLN A O 1
ATOM 690 N N . ARG A 1 97 ? -0.955 -6.591 -7.365 1.00 87.06 97 ARG A N 1
ATOM 691 C CA . ARG A 1 97 ? 0.215 -7.062 -8.116 1.00 87.06 97 ARG A CA 1
ATOM 692 C C . ARG A 1 97 ? 0.332 -6.330 -9.459 1.00 87.06 97 ARG A C 1
ATOM 694 O O . ARG A 1 97 ? -0.662 -6.084 -10.134 1.00 87.06 97 ARG A O 1
ATOM 701 N N . GLY A 1 98 ? 1.559 -5.972 -9.838 1.00 86.50 98 GLY A N 1
ATOM 702 C CA . GLY A 1 98 ? 1.870 -5.289 -11.102 1.00 86.50 98 GLY A CA 1
ATOM 703 C C . GLY A 1 98 ? 1.664 -3.769 -11.099 1.00 86.50 98 GLY A C 1
ATOM 704 O O . GLY A 1 98 ? 2.109 -3.094 -12.028 1.00 86.50 98 GLY A O 1
ATOM 705 N N . ARG A 1 99 ? 1.039 -3.194 -10.064 1.00 86.50 99 ARG A N 1
ATOM 706 C CA . ARG A 1 99 ? 0.878 -1.741 -9.941 1.00 86.50 99 ARG A CA 1
ATOM 707 C C . ARG A 1 99 ? 2.114 -1.093 -9.312 1.00 86.50 99 ARG A C 1
ATOM 709 O O . ARG A 1 99 ? 2.715 -1.639 -8.393 1.00 86.50 99 ARG A O 1
ATOM 716 N N . SER A 1 100 ? 2.477 0.106 -9.771 1.00 86.88 100 SER A N 1
ATOM 717 C CA . SER A 1 100 ? 3.516 0.899 -9.113 1.00 86.88 100 SER A CA 1
ATOM 718 C C . SER A 1 100 ? 3.007 1.469 -7.785 1.00 86.88 100 SER A C 1
ATOM 720 O O . SER A 1 100 ? 1.881 1.965 -7.704 1.00 86.88 100 SER A O 1
ATOM 722 N N . TYR A 1 101 ? 3.864 1.481 -6.761 1.00 86.94 101 TYR A N 1
ATOM 723 C CA . TYR A 1 101 ? 3.557 2.109 -5.466 1.00 86.94 101 TYR A CA 1
ATOM 724 C C . TYR A 1 101 ? 3.307 3.621 -5.580 1.00 86.94 101 TYR A C 1
ATOM 726 O O . TYR A 1 101 ? 2.627 4.212 -4.752 1.00 86.94 101 TYR A O 1
ATOM 734 N N . TYR A 1 102 ? 3.806 4.246 -6.647 1.00 85.00 102 TYR A N 1
ATOM 735 C CA . TYR A 1 102 ? 3.662 5.673 -6.948 1.00 85.00 102 TYR A CA 1
ATOM 736 C C . TYR A 1 102 ? 2.405 6.001 -7.771 1.00 85.00 102 TYR A C 1
ATOM 738 O O . TYR A 1 102 ? 2.295 7.078 -8.361 1.00 85.00 102 TYR A O 1
ATOM 746 N N . SER A 1 103 ? 1.467 5.066 -7.869 1.00 83.81 103 SER A N 1
ATOM 747 C CA . SER A 1 103 ? 0.176 5.274 -8.518 1.00 83.81 103 SER A CA 1
ATOM 748 C C . SER A 1 103 ? -0.955 5.013 -7.528 1.00 83.81 103 SER A C 1
ATOM 750 O O . SER A 1 103 ? -0.758 4.391 -6.487 1.00 83.81 103 SER A O 1
ATOM 752 N N . ASN A 1 104 ? -2.149 5.526 -7.826 1.00 81.25 104 ASN A N 1
ATOM 753 C CA . ASN A 1 104 ? -3.311 5.326 -6.967 1.00 81.25 104 ASN A CA 1
ATOM 754 C C . ASN A 1 104 ? -3.683 3.828 -6.921 1.00 81.25 104 ASN A C 1
ATOM 756 O O . ASN A 1 104 ? -4.099 3.267 -7.940 1.00 81.25 104 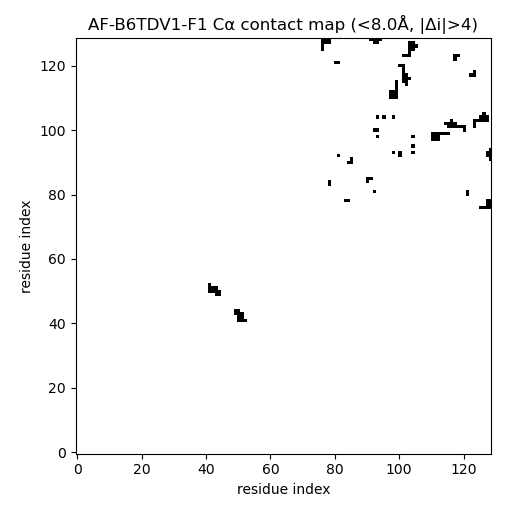ASN A O 1
ATOM 760 N N . CYS A 1 105 ? -3.574 3.197 -5.743 1.00 79.88 105 CYS A N 1
ATOM 761 C CA . CYS A 1 105 ? -3.907 1.782 -5.559 1.00 79.88 105 CYS A CA 1
ATOM 762 C C . CYS A 1 105 ? -5.412 1.491 -5.667 1.00 79.88 105 CYS A C 1
ATOM 764 O O . CYS A 1 105 ? -5.769 0.327 -5.767 1.00 79.88 105 CYS A O 1
ATOM 766 N N . ALA A 1 106 ? -6.301 2.487 -5.710 1.00 78.06 106 ALA A N 1
ATOM 767 C CA . ALA A 1 106 ? -7.734 2.289 -5.962 1.00 78.06 106 ALA A CA 1
ATOM 768 C C . ALA A 1 106 ? -8.124 2.380 -7.446 1.00 78.06 106 ALA A C 1
ATOM 770 O O . ALA A 1 106 ? -9.277 2.149 -7.799 1.00 78.06 106 ALA A O 1
ATOM 771 N N . SER A 1 107 ? -7.195 2.766 -8.325 1.00 80.19 107 SER A N 1
ATOM 772 C CA . SER A 1 107 ? -7.494 2.965 -9.745 1.00 80.19 107 SER A CA 1
ATOM 773 C C . SER A 1 107 ? -7.954 1.661 -10.407 1.00 80.19 107 SER A C 1
ATOM 775 O O . SER A 1 107 ? -7.325 0.625 -10.230 1.00 80.19 107 SER A O 1
ATOM 777 N N . GLN A 1 108 ? -8.996 1.690 -11.235 1.00 81.88 108 GLN A N 1
ATOM 778 C CA . GLN A 1 108 ? -9.414 0.515 -12.022 1.00 81.88 108 GLN A CA 1
ATOM 779 C C . GLN A 1 108 ? -8.747 0.457 -13.408 1.00 81.88 108 GLN A C 1
ATOM 781 O O . GLN A 1 108 ? -9.139 -0.317 -14.274 1.00 81.88 108 GLN A O 1
ATOM 786 N N . LYS A 1 109 ? -7.738 1.304 -13.645 1.00 83.69 109 LYS A N 1
ATOM 787 C CA . LYS A 1 109 ? -6.984 1.338 -14.906 1.00 83.69 109 LYS A CA 1
ATOM 788 C C . LYS A 1 109 ? -6.001 0.159 -14.997 1.00 83.69 109 LYS A C 1
ATOM 790 O O . LYS A 1 109 ? -5.503 -0.280 -13.955 1.00 83.69 109 LYS A O 1
ATOM 795 N N . PRO A 1 110 ? -5.660 -0.301 -16.219 1.00 85.50 110 PRO A N 1
ATOM 796 C CA . PRO A 1 110 ? -4.658 -1.345 -16.415 1.00 85.50 110 PRO A CA 1
ATOM 797 C C . PRO A 1 110 ? -3.327 -0.971 -15.758 1.00 85.50 110 PRO A C 1
ATOM 799 O O . PRO A 1 110 ? -2.911 0.194 -15.761 1.00 85.50 110 PRO A O 1
ATOM 802 N N . ALA A 1 111 ? -2.662 -1.969 -15.178 1.00 84.38 111 ALA A N 1
ATOM 803 C CA . ALA A 1 111 ? -1.400 -1.779 -14.484 1.00 84.38 111 ALA A CA 1
ATOM 804 C C . ALA A 1 111 ? -0.288 -1.400 -15.477 1.00 84.38 111 ALA A C 1
ATOM 806 O O . ALA A 1 111 ? 0.028 -2.153 -16.393 1.00 84.38 111 ALA A O 1
ATOM 807 N N . ASN A 1 112 ? 0.309 -0.220 -15.292 1.00 86.56 112 ASN A N 1
ATOM 808 C CA . ASN A 1 112 ? 1.440 0.250 -16.088 1.00 86.56 112 ASN A CA 1
ATOM 809 C C . ASN A 1 112 ? 2.541 0.788 -15.153 1.00 86.56 112 ASN A C 1
ATOM 811 O O . ASN A 1 112 ? 2.428 1.925 -14.683 1.00 86.56 112 ASN A O 1
ATOM 815 N N . PRO A 1 113 ? 3.602 0.004 -14.879 1.00 85.12 113 PRO A N 1
ATOM 816 C CA . PRO A 1 113 ? 4.689 0.403 -13.979 1.00 85.12 113 PRO A CA 1
ATOM 817 C C . PRO A 1 113 ? 5.440 1.671 -14.410 1.00 85.12 113 PRO A C 1
ATOM 819 O O . PRO A 1 113 ? 5.980 2.387 -13.565 1.00 85.12 113 PRO A O 1
ATOM 822 N N . TYR A 1 114 ? 5.461 1.967 -15.712 1.00 86.88 114 TYR A N 1
ATOM 823 C CA . TYR A 1 114 ? 6.174 3.115 -16.273 1.00 86.88 114 TYR A CA 1
ATOM 824 C C . TYR A 1 114 ? 5.410 4.432 -16.108 1.00 86.88 114 TYR A C 1
ATOM 826 O O . TYR A 1 114 ? 6.006 5.505 -16.186 1.00 86.88 114 TYR A O 1
ATOM 834 N N . ARG A 1 115 ? 4.104 4.385 -15.819 1.00 83.44 115 ARG A N 1
ATOM 835 C CA . ARG A 1 115 ? 3.311 5.581 -15.514 1.00 83.44 115 ARG A CA 1
ATOM 836 C C . ARG A 1 115 ? 3.342 5.867 -14.013 1.00 83.44 115 ARG A C 1
ATOM 838 O O . ARG A 1 115 ? 2.691 5.188 -13.220 1.00 83.44 115 ARG A O 1
ATOM 845 N N . ARG A 1 116 ? 4.080 6.910 -13.626 1.00 79.44 116 ARG A N 1
ATOM 846 C CA . ARG A 1 116 ? 4.161 7.413 -12.245 1.00 79.44 116 ARG A CA 1
ATOM 847 C C . ARG A 1 116 ? 3.404 8.739 -12.168 1.00 79.44 116 ARG A C 1
ATOM 849 O O . ARG A 1 116 ? 3.754 9.679 -12.867 1.00 79.44 116 ARG A O 1
ATOM 856 N N . GLY A 1 117 ? 2.334 8.799 -11.374 1.00 80.94 117 GLY A N 1
ATOM 857 C CA . GLY A 1 117 ? 1.531 10.020 -11.177 1.00 80.94 117 GLY A CA 1
ATOM 858 C C . GLY A 1 117 ? 1.865 10.767 -9.884 1.00 80.94 117 GLY A C 1
ATOM 859 O O . GLY A 1 117 ? 1.368 11.863 -9.656 1.00 80.94 117 GLY A O 1
ATOM 860 N N . CYS A 1 118 ? 2.687 10.163 -9.026 1.00 86.19 118 CYS A N 1
ATOM 861 C CA . CYS A 1 118 ? 3.057 10.677 -7.719 1.00 86.19 118 CYS A CA 1
ATOM 862 C C . CYS A 1 118 ? 4.579 10.794 -7.594 1.00 86.19 118 CYS A C 1
ATOM 864 O O . CYS A 1 118 ? 5.303 9.860 -7.939 1.00 86.19 118 CYS A O 1
ATOM 866 N N . SER A 1 119 ? 5.060 11.923 -7.068 1.00 87.94 119 SER A N 1
ATOM 867 C CA . SER A 1 119 ? 6.494 12.193 -6.890 1.00 87.94 119 SER A CA 1
ATOM 868 C C . SER A 1 119 ? 7.062 11.670 -5.570 1.00 87.94 119 SER A C 1
ATOM 870 O O . SER A 1 119 ? 8.226 11.291 -5.511 1.00 87.94 119 SER A O 1
ATOM 872 N N . ALA A 1 120 ? 6.258 11.630 -4.505 1.00 87.75 120 ALA A N 1
ATOM 873 C CA . ALA A 1 120 ? 6.686 11.159 -3.191 1.00 87.75 120 ALA A CA 1
ATOM 874 C C . ALA A 1 120 ? 5.623 10.245 -2.594 1.00 87.75 120 ALA A C 1
ATOM 876 O O . ALA A 1 120 ? 4.470 10.654 -2.476 1.00 87.75 120 ALA A O 1
ATOM 877 N N . ILE A 1 121 ? 6.017 9.044 -2.165 1.00 83.75 121 ILE A N 1
ATOM 878 C CA . ILE A 1 121 ? 5.085 8.016 -1.677 1.00 83.75 121 ILE A CA 1
ATOM 879 C C . ILE A 1 121 ? 4.211 8.511 -0.511 1.00 83.75 121 ILE A C 1
ATOM 881 O O . ILE A 1 121 ? 3.028 8.196 -0.418 1.00 83.75 121 ILE A O 1
ATOM 885 N N . THR A 1 122 ? 4.759 9.393 0.325 1.00 85.62 122 THR A N 1
ATOM 886 C CA . THR A 1 122 ? 4.060 10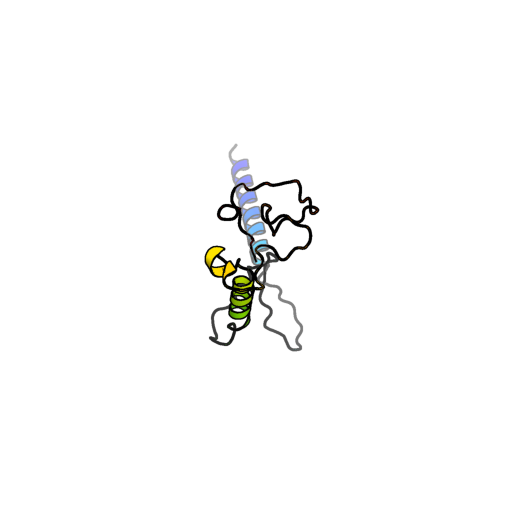.035 1.444 1.00 85.62 122 THR A CA 1
ATOM 887 C C . THR A 1 122 ? 3.046 11.097 1.011 1.00 85.62 122 THR A C 1
ATOM 889 O O . THR A 1 122 ? 2.281 11.574 1.835 1.00 85.62 122 THR A O 1
ATOM 892 N N . ARG A 1 123 ? 2.982 11.505 -0.256 1.00 81.31 123 ARG A N 1
ATOM 893 C CA . ARG A 1 123 ? 2.072 12.565 -0.736 1.00 81.31 123 ARG A CA 1
ATOM 894 C C . ARG A 1 123 ? 1.117 12.099 -1.826 1.00 81.31 123 ARG A C 1
ATOM 896 O O . ARG A 1 123 ? 0.378 12.914 -2.367 1.00 81.31 123 ARG A O 1
ATOM 903 N N . CYS A 1 124 ? 1.132 10.816 -2.177 1.00 80.38 124 CYS A N 1
ATOM 904 C CA . CYS A 1 124 ? 0.201 10.300 -3.173 1.00 80.38 124 CYS A CA 1
ATOM 905 C C . CYS A 1 124 ? -1.242 10.485 -2.690 1.00 80.38 124 CYS A C 1
ATOM 907 O O . CYS A 1 124 ? -1.484 10.537 -1.488 1.00 80.38 124 CYS A O 1
ATOM 909 N N . ALA A 1 125 ? -2.208 10.567 -3.606 1.00 64.75 125 ALA A N 1
ATOM 910 C CA . ALA A 1 125 ? -3.619 10.449 -3.248 1.00 64.75 125 ALA A CA 1
ATOM 911 C C . ALA A 1 125 ? -3.838 9.027 -2.697 1.00 64.75 125 ALA A C 1
ATOM 913 O O . ALA A 1 125 ? -3.929 8.064 -3.460 1.00 64.75 125 ALA A O 1
ATOM 914 N N . ARG A 1 126 ? -3.737 8.878 -1.370 1.00 63.72 126 ARG A N 1
ATOM 915 C CA . ARG A 1 126 ? -3.515 7.585 -0.715 1.00 63.72 126 ARG A CA 1
ATOM 916 C C . ARG A 1 126 ? -4.824 6.813 -0.618 1.00 63.72 126 ARG A C 1
ATOM 918 O O . ARG A 1 126 ? -5.620 7.037 0.284 1.00 63.72 126 ARG A O 1
ATOM 925 N N . ASN A 1 127 ? -4.996 5.850 -1.509 1.00 63.78 127 ASN A N 1
ATOM 926 C CA . ASN A 1 127 ? -5.520 4.565 -1.082 1.00 63.78 127 ASN A CA 1
ATOM 927 C C . ASN A 1 127 ? -4.297 3.651 -0.994 1.00 63.78 127 ASN A C 1
ATOM 929 O O . ASN A 1 127 ? -3.811 3.177 -2.013 1.00 63.78 127 ASN A O 1
ATOM 933 N N . THR A 1 128 ? -3.686 3.571 0.181 1.00 65.06 128 THR A N 1
ATOM 934 C CA . THR A 1 128 ? -2.683 2.550 0.501 1.00 65.06 128 THR A CA 1
ATOM 935 C C . THR A 1 128 ? -3.369 1.554 1.419 1.00 65.06 128 THR A C 1
ATOM 937 O O . THR A 1 128 ? -4.138 1.997 2.272 1.00 65.06 128 THR A O 1
ATOM 940 N N . ASN A 1 129 ? -3.133 0.254 1.244 1.00 58.91 129 ASN A N 1
ATOM 941 C CA . ASN A 1 129 ? -3.775 -0.757 2.099 1.00 58.91 129 ASN A CA 1
ATOM 942 C C . ASN A 1 129 ? -3.418 -0.581 3.578 1.00 58.91 129 ASN A C 1
ATOM 944 O O . ASN A 1 129 ? -2.292 -0.104 3.852 1.00 58.91 129 ASN A O 1
#

Foldseek 3Di:
DPPVVVVVVVVVVVVVVVVVVVVCVVPDPDDDDDDDDDPDDFDDDPDPPDTPDDDDDDDDPPDVVVVVVVVVVVQAQPPLDVVVQVVDVPFDQAPDPQAALQAENPDPDDHDNVDHPHDDSNPHPDPGD

Organism: Zea mays (NCBI:txid4577)

InterPro domains:
  IPR008801 Rapid ALkalinization Factor [PF05498] (61-126)